Protein AF-A0A814GS40-F1 (afdb_monomer)

Organism: NCBI:txid392030

Structure (mmCIF, N/CA/C/O backbone):
data_AF-A0A814GS40-F1
#
_entry.id   AF-A0A814GS40-F1
#
loop_
_atom_site.group_PDB
_atom_site.id
_atom_site.type_symbol
_atom_site.label_atom_id
_atom_site.label_alt_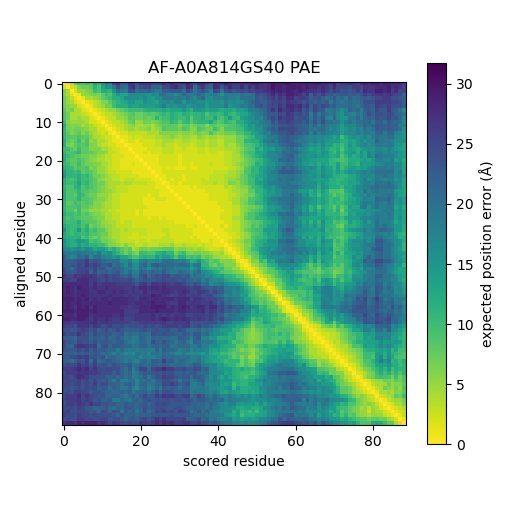id
_atom_site.label_comp_id
_atom_site.label_asym_id
_atom_site.label_entity_id
_atom_site.label_seq_id
_atom_site.pdbx_PDB_ins_code
_atom_site.Cartn_x
_atom_site.Cartn_y
_atom_site.Cartn_z
_atom_site.occupancy
_atom_site.B_iso_or_equiv
_atom_site.auth_seq_id
_atom_site.auth_comp_id
_atom_site.auth_asym_id
_atom_site.auth_atom_id
_atom_site.pdbx_PDB_model_num
ATOM 1 N N . MET A 1 1 ? -25.819 -0.940 -5.725 1.00 49.81 1 MET A N 1
ATOM 2 C CA . MET A 1 1 ? -26.098 -1.634 -7.000 1.00 49.81 1 MET A CA 1
ATOM 3 C C . MET A 1 1 ? -24.809 -1.602 -7.820 1.00 49.81 1 MET A C 1
ATOM 5 O O . MET A 1 1 ? -24.520 -0.580 -8.421 1.00 49.81 1 MET A O 1
ATOM 9 N N . CYS A 1 2 ? -23.966 -2.635 -7.754 1.00 71.31 2 CYS A N 1
ATOM 10 C CA . CYS A 1 2 ? -22.797 -2.749 -8.640 1.00 71.31 2 CYS A CA 1
ATOM 11 C C . CYS A 1 2 ? -22.889 -4.036 -9.448 1.00 71.31 2 CYS A C 1
ATOM 13 O O . CYS A 1 2 ? -23.603 -4.967 -9.072 1.00 71.31 2 CYS A O 1
ATOM 15 N N . CYS A 1 3 ? -22.109 -4.065 -10.528 1.00 68.81 3 CYS A N 1
ATOM 16 C CA . CYS A 1 3 ? -21.669 -5.284 -11.190 1.00 68.81 3 CYS A CA 1
ATOM 17 C C . CYS A 1 3 ? -22.783 -6.005 -11.982 1.00 68.81 3 CYS A C 1
ATOM 19 O O . CYS A 1 3 ? -23.173 -7.136 -11.693 1.00 68.81 3 CYS A O 1
ATOM 21 N N . SER A 1 4 ? -23.309 -5.309 -13.001 1.00 74.88 4 SER A N 1
ATOM 22 C CA . SER A 1 4 ? -24.301 -5.820 -13.968 1.00 74.88 4 SER A CA 1
ATOM 23 C C . SER A 1 4 ? -25.555 -6.434 -13.334 1.00 74.88 4 SER A C 1
ATOM 25 O O . SER A 1 4 ? -26.040 -7.473 -13.780 1.00 74.88 4 SER A O 1
ATOM 27 N N . GLY A 1 5 ? -26.072 -5.817 -12.268 1.00 81.75 5 GLY A N 1
ATOM 28 C CA . GLY A 1 5 ? -27.275 -6.298 -11.580 1.00 81.75 5 GLY A CA 1
ATOM 29 C C . GLY A 1 5 ? -27.084 -7.645 -10.874 1.00 81.75 5 GLY A C 1
ATOM 30 O O . GLY A 1 5 ? -28.014 -8.440 -10.837 1.00 81.75 5 GLY A O 1
ATOM 31 N N . GLY A 1 6 ? -25.878 -7.927 -10.364 1.00 76.94 6 GLY A N 1
ATOM 32 C CA . GLY A 1 6 ? -25.569 -9.169 -9.641 1.00 76.94 6 GLY A CA 1
ATOM 33 C C . GLY A 1 6 ? -25.177 -10.351 -10.533 1.00 76.94 6 GLY A C 1
ATOM 34 O O . GLY A 1 6 ? -24.946 -11.446 -10.031 1.00 76.94 6 GLY A O 1
ATOM 35 N N . LYS A 1 7 ? -25.061 -10.143 -11.851 1.00 82.56 7 LYS A N 1
ATOM 36 C CA . LYS A 1 7 ? -24.622 -11.174 -12.810 1.00 82.56 7 LYS A CA 1
ATOM 37 C C . LYS A 1 7 ? -23.125 -11.478 -12.736 1.00 82.56 7 LYS A C 1
ATOM 39 O O . LYS A 1 7 ? -22.671 -12.465 -13.304 1.00 82.56 7 LYS A O 1
ATOM 44 N N . VAL A 1 8 ? -22.356 -10.625 -12.066 1.00 83.56 8 VAL A N 1
ATOM 45 C CA . VAL A 1 8 ? -20.926 -10.832 -11.842 1.00 83.56 8 VAL A CA 1
ATOM 46 C C . VAL A 1 8 ? -20.736 -11.368 -10.431 1.00 83.56 8 VAL A C 1
ATOM 48 O O . VAL A 1 8 ? -21.010 -10.670 -9.455 1.00 83.56 8 VAL A O 1
ATOM 51 N N . LYS A 1 9 ? -20.242 -12.603 -10.330 1.00 79.81 9 LYS A N 1
ATOM 52 C CA . LYS A 1 9 ? -19.799 -13.185 -9.065 1.00 79.81 9 LYS A CA 1
ATOM 53 C C . LYS A 1 9 ? -18.319 -12.865 -8.890 1.00 79.81 9 LYS A C 1
ATOM 55 O O . LYS A 1 9 ? -17.478 -13.429 -9.586 1.00 79.81 9 LYS A O 1
ATOM 60 N N . LEU A 1 10 ? -18.016 -11.918 -8.008 1.00 81.88 10 LEU A N 1
ATOM 61 C CA . LEU A 1 10 ? -16.635 -11.593 -7.671 1.00 81.88 10 LEU A CA 1
ATOM 62 C C . LEU A 1 10 ? -16.029 -12.725 -6.826 1.00 81.88 10 LEU A C 1
ATOM 64 O O . LEU A 1 10 ? -16.751 -13.325 -6.022 1.00 81.88 10 LEU A O 1
ATOM 68 N N . PRO A 1 11 ? -14.735 -13.038 -7.009 1.00 83.75 11 PRO A N 1
ATOM 69 C CA . PRO A 1 11 ? -14.030 -13.929 -6.102 1.00 83.75 11 PRO A CA 1
ATOM 70 C C . PRO A 1 11 ? -14.042 -13.351 -4.685 1.00 83.75 11 PRO A C 1
ATOM 72 O O . PRO A 1 11 ? -14.114 -12.135 -4.488 1.00 83.75 11 PRO A O 1
ATOM 75 N N . GLU A 1 12 ? -13.982 -14.242 -3.703 1.00 85.19 12 GLU A N 1
ATOM 76 C CA . GLU A 1 12 ? -13.926 -13.853 -2.301 1.00 85.19 12 GLU A CA 1
ATOM 77 C C . GLU A 1 12 ? -12.633 -13.078 -2.026 1.00 85.19 12 GLU A C 1
ATOM 79 O O . GLU A 1 12 ? -11.554 -13.441 -2.507 1.00 85.19 12 GLU A O 1
ATOM 84 N N . LEU A 1 13 ? -12.751 -11.976 -1.285 1.00 84.62 13 LEU A N 1
ATOM 85 C CA . LEU A 1 13 ? -11.595 -11.171 -0.918 1.00 84.62 13 LEU A CA 1
ATOM 86 C C . LEU A 1 13 ? -10.725 -11.977 0.044 1.00 84.62 13 LEU A C 1
ATOM 88 O O . LEU A 1 13 ? -11.168 -12.360 1.125 1.00 84.62 13 LEU A O 1
ATOM 92 N N . GLN A 1 14 ? -9.478 -12.216 -0.350 1.00 88.00 14 GLN A N 1
ATOM 93 C CA . GLN A 1 14 ? -8.509 -12.831 0.543 1.00 88.00 14 GLN A CA 1
ATOM 94 C C . GLN A 1 14 ? -8.159 -11.861 1.671 1.00 88.00 14 GLN A C 1
ATOM 96 O O . GLN A 1 14 ? -8.037 -10.651 1.462 1.00 88.00 14 GLN A O 1
ATOM 101 N N . LEU A 1 15 ? -7.985 -12.408 2.873 1.00 87.94 15 LEU A N 1
ATOM 102 C CA . LEU A 1 15 ? -7.498 -11.637 4.007 1.00 87.94 15 LEU A CA 1
ATOM 103 C C . LEU A 1 15 ? -6.077 -11.135 3.713 1.00 87.94 15 LEU A C 1
ATOM 105 O O . LEU A 1 15 ? -5.256 -11.909 3.212 1.00 87.94 15 LEU A O 1
ATOM 109 N N . PRO A 1 16 ? -5.756 -9.876 4.052 1.00 88.88 16 PRO A N 1
ATOM 110 C CA . PRO A 1 16 ? -4.390 -9.395 3.942 1.00 88.88 16 PRO A CA 1
ATOM 111 C C . PRO A 1 16 ? -3.444 -10.218 4.828 1.00 88.88 16 PRO A C 1
ATOM 113 O O . PRO A 1 16 ? -3.865 -10.732 5.871 1.00 88.88 16 PRO A O 1
ATOM 116 N N . PRO A 1 17 ? -2.162 -10.330 4.455 1.00 91.62 17 PRO A N 1
ATOM 117 C CA . PRO A 1 17 ? -1.153 -10.907 5.331 1.00 91.62 17 PRO A CA 1
ATOM 118 C C . PRO A 1 17 ? -0.881 -9.997 6.541 1.00 91.62 17 PRO A C 1
ATOM 120 O O . PRO A 1 17 ? -1.146 -8.792 6.511 1.00 91.62 17 PRO A O 1
ATOM 123 N N . GLU A 1 18 ? -0.315 -10.556 7.610 1.00 89.88 18 GLU A N 1
ATOM 124 C CA . GLU A 1 18 ? 0.249 -9.744 8.696 1.00 89.88 18 GLU A CA 1
ATOM 125 C C . GLU A 1 18 ? 1.530 -9.028 8.226 1.00 89.88 18 GLU A C 1
ATOM 127 O O . GLU A 1 18 ? 2.287 -9.601 7.437 1.00 89.88 18 GLU A O 1
ATOM 132 N N . PRO A 1 19 ? 1.791 -7.783 8.677 1.00 90.69 19 PRO A N 1
ATOM 133 C CA . PRO A 1 19 ? 1.059 -7.038 9.711 1.00 90.69 19 PRO A CA 1
ATOM 134 C C . PRO A 1 19 ? -0.146 -6.225 9.198 1.00 90.69 19 PRO A C 1
ATOM 136 O O . PRO A 1 19 ? -0.844 -5.599 9.991 1.00 90.69 19 PRO A O 1
ATOM 139 N N . LEU A 1 20 ? -0.408 -6.196 7.883 1.00 92.00 20 LEU A N 1
ATOM 140 C CA . LEU A 1 20 ? -1.466 -5.354 7.303 1.00 92.00 20 LEU A CA 1
ATOM 141 C C . LEU A 1 20 ? -2.842 -5.682 7.882 1.00 92.00 20 LEU A C 1
ATOM 143 O O . LEU A 1 20 ? -3.597 -4.770 8.203 1.00 92.00 20 LEU A O 1
ATOM 147 N N . LYS A 1 21 ? -3.156 -6.967 8.067 1.00 92.88 21 LYS A N 1
ATOM 148 C CA . LYS A 1 21 ? -4.440 -7.392 8.633 1.00 92.88 21 LYS A CA 1
ATOM 149 C C . LYS A 1 21 ? -4.690 -6.832 10.036 1.00 92.88 21 LYS A C 1
ATOM 151 O O . LYS A 1 21 ? -5.808 -6.384 10.280 1.00 92.88 21 LYS A O 1
ATOM 156 N N . SER A 1 22 ? -3.687 -6.783 10.913 1.00 94.81 22 SER A N 1
ATOM 157 C CA . SER A 1 22 ? -3.818 -6.157 12.239 1.00 94.81 22 SER A CA 1
ATOM 158 C C . SER A 1 22 ? -3.910 -4.627 12.194 1.00 94.81 22 SER A C 1
ATOM 160 O O . SER A 1 22 ? -4.421 -4.017 13.129 1.00 94.81 22 SER A O 1
ATOM 162 N N . LEU A 1 23 ? -3.439 -3.996 11.115 1.00 95.12 23 LEU A N 1
ATOM 163 C CA . LEU A 1 23 ? -3.402 -2.538 10.964 1.00 95.12 23 LEU A CA 1
ATOM 164 C C . LEU A 1 23 ? -4.625 -1.945 10.249 1.00 95.12 23 LEU A C 1
ATOM 166 O O . LEU A 1 23 ? -4.825 -0.734 10.307 1.00 95.12 23 LEU A O 1
ATOM 170 N N . MET A 1 24 ? -5.457 -2.760 9.599 1.00 92.75 24 MET A N 1
ATOM 171 C CA . MET A 1 24 ? -6.693 -2.302 8.947 1.00 92.75 24 MET A CA 1
ATOM 172 C C . MET A 1 24 ? -7.882 -1.948 9.867 1.00 92.75 24 MET A C 1
ATOM 174 O O . MET A 1 24 ? -8.671 -1.101 9.453 1.00 92.75 24 MET A O 1
ATOM 178 N N . PRO A 1 25 ? -8.098 -2.571 11.047 1.00 94.62 25 PRO A N 1
ATOM 179 C CA . PRO A 1 25 ? -9.345 -2.390 11.801 1.00 94.62 25 PRO A CA 1
ATOM 180 C C . PRO A 1 25 ? -9.570 -0.998 12.410 1.00 94.62 25 PRO A C 1
ATOM 182 O O . PRO A 1 25 ? -10.698 -0.672 12.761 1.00 94.62 25 PRO A O 1
ATOM 185 N N . GLY A 1 26 ? -8.521 -0.196 12.590 1.00 94.25 26 GLY A N 1
ATOM 186 C CA . GLY A 1 26 ? -8.566 1.106 13.266 1.00 94.25 26 GLY A CA 1
ATOM 187 C C . GLY A 1 26 ? -8.793 1.021 14.779 1.00 94.25 26 GLY A C 1
ATOM 188 O O . GLY A 1 26 ? -9.106 2.019 15.414 1.00 94.25 26 GLY A O 1
ATOM 189 N N . THR A 1 27 ? -8.682 -0.166 15.379 1.00 96.25 27 THR A N 1
ATOM 190 C CA . THR A 1 27 ? -9.089 -0.399 16.778 1.00 96.25 27 THR A CA 1
ATOM 191 C C . THR A 1 27 ? -7.971 -0.199 17.796 1.00 96.25 27 THR A C 1
ATOM 193 O O . THR A 1 27 ? -8.247 -0.137 18.991 1.00 96.25 27 THR A O 1
ATOM 196 N N . THR A 1 28 ? -6.715 -0.138 17.353 1.00 97.25 28 THR A N 1
ATOM 197 C CA . THR A 1 28 ? -5.552 0.102 18.219 1.00 97.25 28 THR A CA 1
ATOM 198 C C . THR A 1 28 ? -4.881 1.425 17.849 1.00 97.25 28 THR A C 1
ATOM 200 O O . THR A 1 28 ? -5.031 1.873 16.707 1.00 97.25 28 THR A O 1
ATOM 203 N N . PRO A 1 29 ? -4.118 2.051 18.764 1.00 97.88 29 PRO A N 1
ATOM 204 C CA . PRO A 1 29 ? -3.355 3.260 18.453 1.00 97.88 29 PRO A CA 1
ATOM 205 C C . PRO A 1 29 ? -2.450 3.100 17.223 1.00 97.88 29 PRO A C 1
ATOM 207 O O . PRO A 1 29 ? -2.342 4.009 16.402 1.00 97.88 29 PRO A O 1
ATOM 210 N N . GLU A 1 30 ? -1.844 1.925 17.054 1.00 96.31 30 GLU A N 1
ATOM 211 C CA . GLU A 1 30 ? -0.968 1.596 15.927 1.00 96.31 30 GLU A CA 1
ATOM 212 C C . GLU A 1 30 ? -1.750 1.505 14.617 1.00 96.31 30 GLU A C 1
ATOM 214 O O . GLU A 1 30 ? -1.320 2.038 13.595 1.00 96.31 30 GLU A O 1
ATOM 219 N N . SER A 1 31 ? -2.916 0.856 14.646 1.00 96.88 31 SER A N 1
ATOM 220 C CA . SER A 1 31 ? -3.794 0.745 13.485 1.00 96.88 31 SER A CA 1
ATOM 221 C C . SER A 1 31 ? -4.357 2.110 13.076 1.00 96.88 31 SER A C 1
ATOM 223 O O . SER A 1 31 ? -4.371 2.430 11.890 1.00 96.88 31 SER A O 1
ATOM 225 N N . GL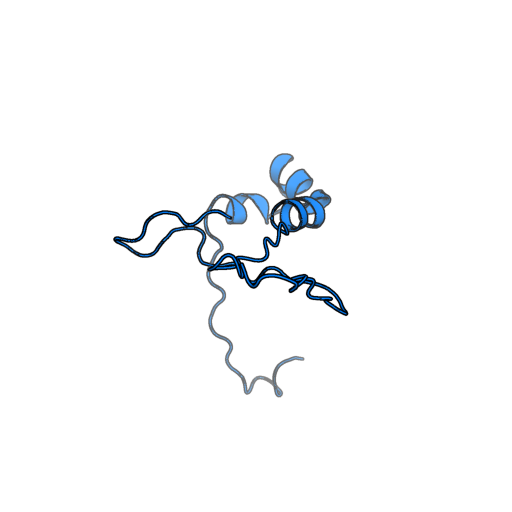N A 1 32 ? -4.729 2.959 14.039 1.00 97.75 32 GLN A N 1
ATOM 226 C CA . GLN A 1 32 ? -5.173 4.325 13.759 1.00 97.75 32 GLN A CA 1
ATOM 227 C C . GLN A 1 32 ? -4.047 5.159 13.138 1.00 97.75 32 GLN A C 1
ATOM 2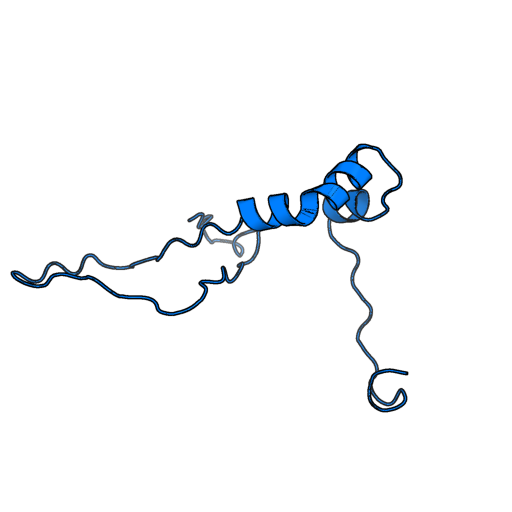29 O O . GLN A 1 32 ? -4.227 5.746 12.074 1.00 97.75 32 GLN A O 1
ATOM 234 N N . HIS A 1 33 ? -2.853 5.135 13.739 1.00 97.38 33 HIS A N 1
ATOM 235 C CA . HIS A 1 33 ? -1.683 5.821 13.193 1.00 97.38 33 HIS A CA 1
ATOM 236 C C . HIS A 1 33 ? 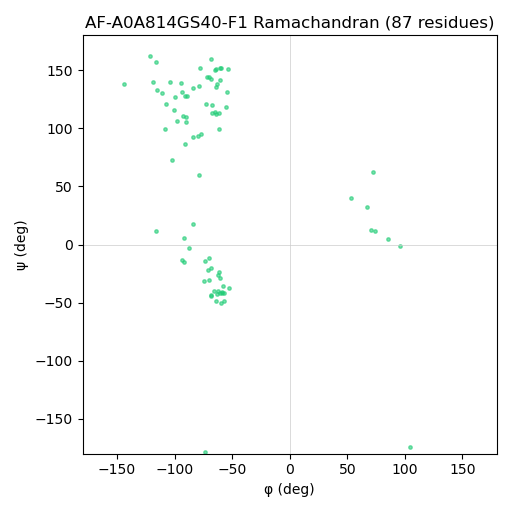-1.353 5.348 11.770 1.00 97.38 33 HIS A C 1
ATOM 238 O O . HIS A 1 33 ? -1.011 6.162 10.906 1.00 97.38 33 HIS A O 1
ATOM 244 N N . PHE A 1 34 ? -1.444 4.037 11.518 1.00 95.25 34 PHE A N 1
ATOM 245 C CA . PHE A 1 34 ? -1.237 3.466 10.193 1.00 95.25 34 PHE A CA 1
ATOM 246 C C . PHE A 1 34 ? -2.229 4.027 9.175 1.00 95.25 34 PHE A C 1
ATOM 248 O O . PHE A 1 34 ? -1.800 4.510 8.130 1.00 95.25 34 PHE A O 1
ATOM 255 N N . LEU A 1 35 ? -3.528 4.011 9.483 1.00 95.44 35 LEU A N 1
ATOM 256 C CA . LEU A 1 35 ? -4.570 4.514 8.588 1.00 95.44 35 LEU A CA 1
ATOM 257 C C . LEU A 1 35 ? -4.426 6.020 8.329 1.00 95.44 35 LEU A C 1
ATOM 259 O O . LEU A 1 35 ? -4.479 6.443 7.174 1.00 95.44 35 LEU A O 1
ATOM 263 N N . ASP A 1 36 ? -4.134 6.809 9.366 1.00 97.44 36 ASP A N 1
ATOM 264 C CA . ASP A 1 36 ? -3.925 8.260 9.262 1.00 97.44 36 ASP A CA 1
ATOM 265 C C . ASP A 1 36 ? -2.721 8.619 8.372 1.00 97.44 36 ASP A C 1
ATOM 267 O O . ASP A 1 36 ? -2.663 9.693 7.768 1.00 97.44 36 ASP A O 1
ATOM 271 N N . ASN A 1 37 ? -1.745 7.713 8.267 1.00 94.69 37 ASN A N 1
ATOM 272 C CA . ASN A 1 37 ? -0.512 7.922 7.512 1.00 94.69 37 ASN A CA 1
ATOM 273 C C . ASN A 1 37 ? -0.353 6.966 6.320 1.00 94.69 37 ASN A C 1
ATOM 275 O O . ASN A 1 37 ? 0.720 6.945 5.715 1.00 94.69 37 ASN A O 1
ATOM 279 N N . ILE A 1 38 ? -1.387 6.212 5.925 1.00 92.69 38 ILE A N 1
ATOM 280 C CA . ILE A 1 38 ? -1.277 5.153 4.903 1.00 92.69 38 ILE A CA 1
ATOM 281 C C . ILE A 1 38 ? -0.750 5.681 3.565 1.00 92.69 38 ILE A C 1
ATOM 283 O O . ILE A 1 38 ? 0.060 5.032 2.907 1.00 92.69 38 ILE A O 1
ATOM 287 N N . GLY A 1 39 ? -1.132 6.908 3.197 1.00 88.50 39 GLY A N 1
ATOM 288 C CA . GLY A 1 39 ? -0.602 7.588 2.018 1.00 88.50 39 GLY A CA 1
ATOM 289 C C . GLY A 1 39 ? 0.911 7.805 2.098 1.00 88.50 39 GLY A C 1
ATOM 290 O O . G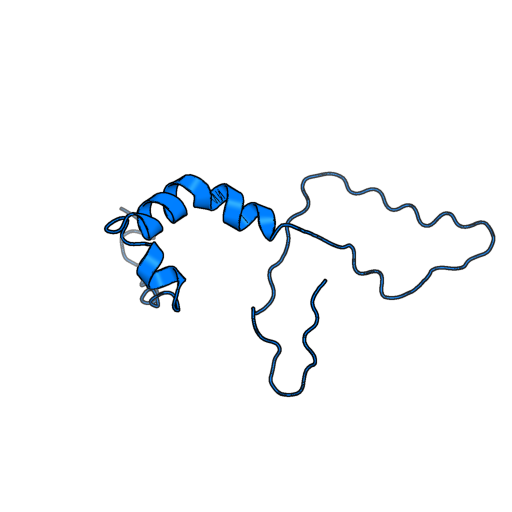LY A 1 39 ? 1.610 7.550 1.126 1.00 88.50 39 GLY A O 1
ATOM 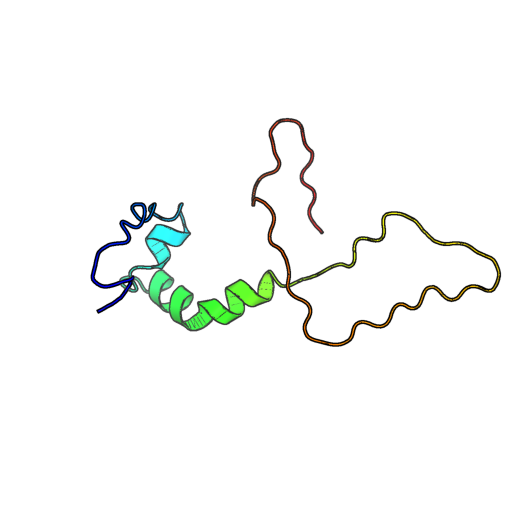291 N N . LYS A 1 40 ? 1.435 8.200 3.266 1.00 87.69 40 LYS A N 1
ATOM 292 C CA . LYS A 1 40 ? 2.880 8.380 3.482 1.00 87.69 40 LYS A CA 1
ATOM 293 C C . LYS A 1 40 ? 3.613 7.044 3.446 1.00 87.69 40 LYS A C 1
ATOM 295 O O . LYS A 1 40 ? 4.632 6.958 2.774 1.00 87.69 40 LYS A O 1
ATOM 300 N N . TYR A 1 41 ? 3.077 6.009 4.100 1.00 87.56 41 TYR A N 1
ATOM 301 C CA . TYR A 1 41 ? 3.648 4.660 4.042 1.00 87.56 41 TYR A CA 1
ATOM 302 C C . TYR A 1 41 ? 3.739 4.161 2.598 1.00 87.56 41 TYR A C 1
ATOM 304 O O . TYR A 1 41 ? 4.810 3.750 2.164 1.00 87.56 41 TYR A O 1
ATOM 312 N N . ASN A 1 42 ? 2.658 4.289 1.825 1.00 81.81 42 ASN A N 1
ATOM 313 C CA . ASN A 1 42 ? 2.647 3.912 0.413 1.00 81.81 42 ASN A CA 1
ATOM 314 C C . ASN A 1 42 ? 3.645 4.738 -0.410 1.00 81.81 42 ASN A C 1
ATOM 316 O O . ASN A 1 42 ? 4.331 4.179 -1.260 1.00 81.81 42 ASN A O 1
ATOM 320 N N . SER A 1 43 ? 3.768 6.042 -0.142 1.00 78.88 43 SER A N 1
ATOM 321 C CA . SER A 1 43 ? 4.719 6.921 -0.832 1.00 78.88 43 SER A CA 1
ATOM 322 C C . SER A 1 43 ? 6.181 6.658 -0.476 1.00 78.88 43 SER A C 1
ATOM 324 O O . SER A 1 43 ? 7.042 6.813 -1.336 1.00 78.88 43 SER A O 1
ATOM 326 N N . CYS A 1 44 ? 6.492 6.207 0.742 1.00 73.94 44 CYS A N 1
ATOM 327 C CA . CYS A 1 44 ? 7.857 5.812 1.103 1.00 73.94 44 CYS A CA 1
ATOM 328 C C . CYS A 1 44 ? 8.379 4.657 0.232 1.00 73.94 44 CYS A C 1
ATOM 330 O O . CYS A 1 44 ? 9.573 4.597 -0.044 1.00 73.94 44 CYS A O 1
ATOM 332 N N . PHE A 1 45 ? 7.491 3.788 -0.260 1.00 62.59 45 PHE A N 1
ATOM 333 C CA . PHE A 1 45 ? 7.831 2.703 -1.187 1.00 62.59 45 PHE A CA 1
ATOM 334 C C . PHE A 1 45 ? 7.686 3.087 -2.671 1.00 62.59 45 PHE A C 1
ATOM 336 O O . PHE A 1 45 ? 7.872 2.240 -3.540 1.00 62.59 45 PHE A O 1
ATOM 343 N N . GLN A 1 46 ? 7.385 4.351 -2.996 1.00 61.75 46 GLN A N 1
ATOM 344 C CA . GLN A 1 46 ? 7.304 4.845 -4.381 1.00 61.75 46 GLN A CA 1
ATOM 345 C C . GLN A 1 46 ? 8.667 5.242 -4.967 1.00 61.75 46 GLN A C 1
ATOM 347 O O . GLN A 1 46 ? 8.719 5.947 -5.979 1.00 61.75 46 GLN A O 1
ATOM 352 N N . MET A 1 47 ? 9.785 4.800 -4.383 1.00 59.84 47 MET A N 1
ATOM 353 C CA . MET A 1 47 ? 11.072 4.945 -5.059 1.00 59.84 47 MET A CA 1
ATOM 354 C C . MET A 1 47 ? 11.004 4.160 -6.369 1.00 59.84 47 MET A C 1
ATOM 356 O O . MET A 1 47 ? 10.866 2.946 -6.379 1.00 59.84 47 MET A O 1
ATOM 360 N N . THR A 1 48 ? 11.042 4.872 -7.491 1.00 56.41 48 THR A N 1
ATOM 361 C CA . THR A 1 48 ? 11.123 4.255 -8.812 1.00 56.41 48 THR A CA 1
ATOM 362 C C . THR A 1 48 ? 12.524 4.523 -9.328 1.00 56.41 48 THR A C 1
ATOM 364 O O . THR A 1 48 ? 12.815 5.635 -9.769 1.00 56.41 48 THR A O 1
ATOM 367 N N . SER A 1 49 ? 13.417 3.537 -9.219 1.00 61.06 49 SER A N 1
ATOM 368 C CA . SER A 1 49 ? 14.689 3.602 -9.934 1.00 61.06 49 SER A CA 1
ATOM 369 C C . SER A 1 49 ? 14.442 3.204 -11.389 1.00 61.06 49 SER A C 1
ATOM 371 O O . SER A 1 49 ? 13.695 2.270 -11.692 1.00 61.06 49 SER A O 1
ATOM 373 N N . PHE A 1 50 ? 15.037 3.943 -12.321 1.00 64.06 50 PHE A N 1
ATOM 374 C CA . PHE A 1 50 ? 15.095 3.506 -13.709 1.00 64.06 50 PHE A CA 1
ATOM 375 C C . PHE A 1 50 ? 16.223 2.486 -13.809 1.00 64.06 50 PHE A C 1
ATOM 377 O O . PHE A 1 50 ? 17.388 2.853 -13.956 1.00 64.06 50 PHE A O 1
ATOM 384 N N . GLY A 1 51 ? 15.879 1.205 -13.675 1.00 56.84 51 GLY A N 1
ATOM 385 C CA . GLY A 1 51 ? 16.817 0.115 -13.907 1.00 56.84 51 GLY A CA 1
ATOM 386 C C . GLY A 1 51 ? 17.291 0.150 -15.357 1.00 56.84 51 GLY A C 1
ATOM 387 O O . GLY A 1 51 ? 16.583 -0.307 -16.250 1.00 56.84 51 GLY A O 1
ATOM 388 N N . MET A 1 52 ? 18.474 0.713 -15.601 1.00 59.16 52 MET A N 1
ATOM 389 C CA . MET A 1 52 ? 19.144 0.621 -16.894 1.00 59.16 52 MET A CA 1
ATOM 390 C C . MET A 1 52 ? 20.089 -0.583 -16.862 1.00 59.16 52 MET A C 1
ATOM 392 O O . MET A 1 52 ? 21.098 -0.534 -16.159 1.00 59.16 52 MET A O 1
ATOM 396 N N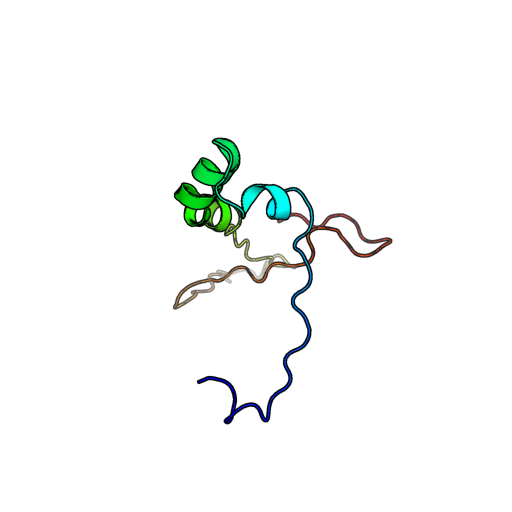 . PRO A 1 53 ? 19.801 -1.662 -17.610 1.00 56.88 53 PRO A N 1
ATOM 397 C CA . PRO A 1 53 ? 20.608 -2.882 -17.570 1.00 56.88 53 PRO A CA 1
ATOM 398 C C . PRO A 1 53 ? 21.998 -2.718 -18.204 1.00 56.88 53 PRO A C 1
ATOM 400 O O . PRO A 1 53 ? 22.847 -3.588 -18.039 1.00 56.88 53 PRO A O 1
ATOM 403 N N . A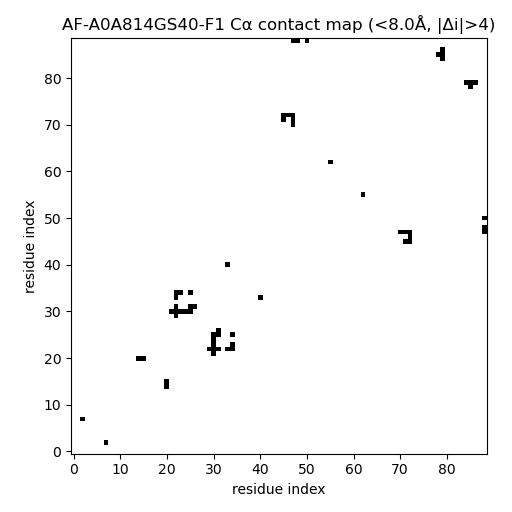LA A 1 54 ? 22.256 -1.621 -18.924 1.00 57.47 54 ALA A N 1
ATOM 404 C CA . ALA A 1 54 ? 23.528 -1.379 -19.590 1.00 57.47 54 ALA A CA 1
ATOM 405 C C . ALA A 1 54 ? 23.921 0.104 -19.554 1.00 57.47 54 ALA A C 1
ATOM 407 O O . ALA A 1 54 ? 23.100 0.989 -19.811 1.00 57.47 54 ALA A O 1
ATOM 408 N N . LYS A 1 55 ? 25.208 0.373 -19.296 1.00 60.25 55 LYS A N 1
ATOM 409 C CA . LYS A 1 55 ? 25.829 1.661 -19.623 1.00 60.25 55 LYS A CA 1
ATOM 410 C C . LYS A 1 55 ? 25.876 1.780 -21.144 1.00 60.25 55 LYS A C 1
ATOM 412 O O . LYS A 1 55 ? 26.615 1.046 -21.791 1.00 60.25 55 LYS A O 1
ATOM 417 N N . VAL A 1 56 ? 25.117 2.713 -21.708 1.00 60.06 56 VAL A N 1
ATOM 418 C CA . VAL A 1 56 ? 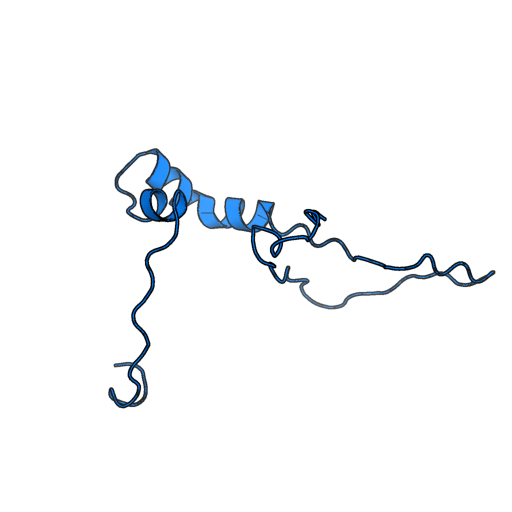25.315 3.140 -23.097 1.00 60.06 56 VAL A CA 1
ATOM 419 C C . VAL A 1 56 ? 26.534 4.058 -23.106 1.00 60.06 56 VAL A C 1
ATOM 421 O O . VAL A 1 56 ? 26.433 5.232 -22.761 1.00 60.06 56 VAL A O 1
ATOM 424 N N . SER A 1 57 ? 27.706 3.502 -23.407 1.00 62.81 57 SER A N 1
ATOM 425 C CA . SER A 1 57 ? 28.946 4.259 -23.593 1.00 62.81 57 SER A CA 1
ATOM 426 C C . SER A 1 57 ? 29.235 4.391 -25.084 1.00 62.81 57 SER A C 1
ATOM 428 O O . SER A 1 57 ? 30.120 3.717 -25.604 1.00 62.81 57 SER A O 1
ATOM 430 N N . ASP A 1 58 ? 28.458 5.225 -25.769 1.00 63.41 58 ASP A N 1
ATOM 431 C CA . ASP A 1 58 ? 28.764 5.617 -27.145 1.00 63.41 58 ASP A CA 1
ATOM 432 C C . ASP A 1 58 ? 29.428 6.998 -27.119 1.00 63.41 58 ASP A C 1
ATOM 434 O O . ASP A 1 58 ? 28.932 7.927 -26.471 1.00 63.41 58 ASP A O 1
ATOM 438 N N . SER A 1 59 ? 30.595 7.139 -27.749 1.00 61.81 59 SER A N 1
ATOM 439 C CA . SER A 1 59 ? 31.365 8.386 -27.697 1.00 61.81 59 SER A CA 1
ATOM 440 C C . SER A 1 59 ? 30.590 9.510 -28.389 1.00 61.81 59 SER A C 1
ATOM 442 O O . SER A 1 59 ? 30.378 9.461 -29.597 1.00 61.81 59 SER A O 1
ATOM 444 N N . GLY A 1 60 ? 30.173 10.523 -27.626 1.00 62.22 60 GLY A N 1
ATOM 445 C CA . GLY A 1 60 ? 29.366 11.644 -28.125 1.00 62.22 60 GLY A CA 1
ATOM 446 C C . GLY A 1 60 ? 27.853 11.489 -27.927 1.00 62.22 60 GLY A C 1
ATOM 447 O O . GLY A 1 60 ? 27.110 12.410 -28.262 1.00 62.22 60 GLY A O 1
ATOM 448 N N . PHE A 1 61 ? 27.384 10.376 -27.351 1.00 66.12 61 PHE A N 1
ATOM 449 C CA . PHE A 1 61 ? 25.978 10.188 -27.001 1.00 66.12 61 PHE A CA 1
ATOM 450 C C . PHE A 1 61 ? 25.703 10.651 -25.568 1.00 66.12 61 PHE A C 1
ATOM 452 O O . PHE A 1 61 ? 26.361 10.219 -24.622 1.00 66.12 61 PHE A O 1
ATOM 459 N N . MET A 1 62 ? 24.705 11.517 -25.395 1.00 62.97 62 MET A N 1
ATOM 460 C CA . MET A 1 62 ? 24.180 11.871 -24.079 1.00 62.97 62 MET A CA 1
ATOM 461 C C . MET A 1 62 ? 22.926 11.024 -23.833 1.00 62.97 62 MET A C 1
ATOM 463 O O . MET A 1 62 ? 21.901 11.288 -24.463 1.00 62.97 62 MET A O 1
ATOM 467 N N . PRO A 1 63 ? 22.969 9.998 -22.959 1.00 62.94 63 PRO A N 1
ATOM 468 C CA . PRO A 1 63 ? 21.827 9.127 -22.706 1.00 62.94 63 PRO A CA 1
ATOM 469 C C . PRO A 1 63 ? 20.828 9.817 -21.764 1.00 62.94 63 PRO A C 1
ATOM 471 O O . PRO A 1 63 ? 20.550 9.347 -20.665 1.00 62.94 63 PRO A O 1
ATOM 474 N N . THR A 1 64 ? 20.300 10.970 -22.165 1.00 68.19 64 THR A N 1
ATOM 475 C CA . THR A 1 64 ? 19.190 11.629 -21.479 1.00 68.19 64 THR A CA 1
ATOM 476 C C . THR A 1 64 ? 17.881 11.132 -22.070 1.00 68.19 64 THR A C 1
ATOM 478 O O . THR A 1 64 ? 17.519 11.470 -23.194 1.00 68.19 64 THR A O 1
ATOM 481 N N . PHE A 1 65 ? 17.132 10.348 -21.299 1.00 66.06 65 PHE A N 1
ATOM 482 C CA . PHE A 1 65 ? 15.729 10.083 -21.598 1.00 66.06 65 PHE A CA 1
ATOM 483 C C . PHE A 1 65 ? 14.854 11.066 -20.815 1.00 66.06 65 PHE A C 1
ATOM 485 O O . PHE A 1 65 ? 15.118 11.381 -19.655 1.00 66.06 65 PHE A O 1
ATOM 492 N N . ARG A 1 66 ? 13.810 11.584 -21.465 1.00 70.56 66 ARG A N 1
ATOM 493 C CA . ARG A 1 66 ? 12.836 12.487 -20.849 1.00 70.56 66 ARG A CA 1
ATOM 494 C C . ARG A 1 66 ? 11.536 11.730 -20.643 1.00 70.56 66 ARG A C 1
ATOM 496 O O . ARG A 1 66 ? 10.936 11.270 -21.608 1.00 70.56 66 ARG A O 1
ATOM 503 N N . VAL A 1 67 ? 11.085 11.644 -19.398 1.00 70.44 67 VAL A N 1
ATOM 504 C CA . VAL A 1 67 ? 9.770 11.088 -19.067 1.00 70.44 67 VAL A CA 1
ATOM 505 C C . VAL A 1 67 ? 8.759 12.229 -18.999 1.00 70.44 67 VAL A C 1
ATOM 507 O O . VAL A 1 67 ? 9.022 13.260 -18.380 1.00 70.44 67 VAL A O 1
ATOM 510 N N . GLN A 1 68 ? 7.617 12.070 -19.668 1.00 69.19 68 GLN A N 1
ATOM 511 C CA . GLN A 1 68 ? 6.469 12.969 -19.546 1.00 69.19 68 GLN A CA 1
ATOM 512 C C . GLN A 1 68 ? 5.328 12.229 -18.845 1.00 69.19 68 GLN A C 1
ATOM 514 O O . GLN A 1 68 ? 4.974 11.123 -19.246 1.00 69.19 68 GLN A O 1
ATOM 519 N N . GLY A 1 69 ? 4.753 12.850 -17.815 1.00 73.75 69 GLY A N 1
ATOM 520 C CA . GLY A 1 69 ? 3.685 12.268 -17.000 1.00 73.75 69 GLY A CA 1
ATOM 521 C C . GLY A 1 69 ? 4.161 11.783 -15.630 1.00 73.75 69 GLY A C 1
ATOM 522 O O . GLY A 1 69 ? 5.297 12.023 -15.222 1.00 73.75 69 GLY A O 1
ATOM 523 N N . GLN A 1 70 ? 3.255 11.137 -14.896 1.00 70.06 70 GLN A N 1
ATOM 524 C CA . GLN A 1 70 ? 3.545 10.569 -13.581 1.00 70.06 70 GLN A CA 1
ATOM 525 C C . GLN A 1 70 ? 4.169 9.180 -13.721 1.00 70.06 70 GLN A C 1
ATOM 527 O O . GLN A 1 70 ? 3.694 8.344 -14.489 1.00 70.06 70 GLN A O 1
ATOM 532 N N . ILE A 1 71 ? 5.232 8.947 -12.956 1.00 68.75 71 ILE A N 1
ATOM 533 C CA . ILE A 1 71 ? 5.891 7.648 -12.850 1.00 68.75 71 ILE A CA 1
ATOM 534 C C . ILE A 1 71 ? 5.211 6.879 -11.721 1.00 68.75 71 ILE A C 1
ATOM 536 O O . ILE A 1 71 ? 5.086 7.388 -10.609 1.00 68.75 71 ILE A O 1
ATOM 540 N N . TYR A 1 72 ? 4.788 5.654 -12.012 1.00 65.38 72 TYR A N 1
ATOM 541 C CA . TYR A 1 72 ? 4.197 4.751 -11.033 1.00 65.38 72 TYR A CA 1
ATOM 542 C C . TYR A 1 72 ? 5.109 3.542 -10.850 1.00 65.38 72 TYR A C 1
ATOM 544 O O . TYR A 1 72 ? 5.536 2.927 -11.829 1.00 65.38 72 TYR A O 1
ATOM 552 N N . HIS A 1 73 ? 5.379 3.179 -9.599 1.00 62.62 73 HIS A N 1
ATOM 553 C CA . HIS A 1 73 ? 6.092 1.949 -9.286 1.00 62.62 73 HIS A CA 1
ATOM 554 C C . HIS A 1 73 ? 5.170 0.749 -9.537 1.00 62.62 73 HIS A C 1
ATOM 556 O O . HIS A 1 73 ? 4.109 0.626 -8.918 1.00 62.62 73 HIS A O 1
ATOM 562 N N . ARG A 1 74 ? 5.567 -0.163 -10.430 1.00 61.31 74 ARG A N 1
ATOM 563 C CA . ARG A 1 74 ? 4.911 -1.469 -10.545 1.00 61.31 74 ARG A CA 1
ATOM 564 C C . ARG A 1 74 ? 5.536 -2.395 -9.507 1.00 61.31 74 ARG A C 1
ATOM 566 O O . ARG A 1 74 ? 6.554 -3.021 -9.778 1.00 61.31 74 ARG A O 1
ATOM 573 N N . GLY A 1 75 ? 4.928 -2.454 -8.324 1.00 57.91 75 GLY A N 1
ATOM 574 C CA . GLY A 1 75 ? 5.365 -3.340 -7.246 1.00 57.91 75 GLY A CA 1
ATOM 575 C C . GLY A 1 75 ? 5.430 -4.795 -7.703 1.00 57.91 75 GLY A C 1
ATOM 576 O O . GLY A 1 75 ? 4.416 -5.361 -8.114 1.00 57.91 75 GLY A O 1
ATOM 577 N N . GLY A 1 76 ? 6.629 -5.378 -7.655 1.00 60.16 76 GLY A N 1
ATOM 578 C CA . GLY A 1 76 ? 6.816 -6.825 -7.714 1.00 60.16 76 GLY A CA 1
ATOM 579 C C . GLY A 1 76 ? 6.408 -7.492 -6.398 1.00 60.16 76 GLY A C 1
ATOM 580 O O . GLY A 1 76 ? 5.963 -6.833 -5.456 1.00 60.16 76 GLY A O 1
ATOM 581 N N . PHE A 1 77 ? 6.557 -8.812 -6.325 1.00 56.38 77 PHE A N 1
ATOM 582 C CA . PHE A 1 77 ? 6.359 -9.552 -5.080 1.00 56.38 77 PHE A CA 1
ATOM 583 C C . PHE A 1 77 ? 7.340 -9.064 -4.002 1.00 56.38 77 PHE A C 1
ATOM 585 O O . PHE A 1 77 ? 8.501 -8.793 -4.298 1.00 56.38 77 PHE A O 1
ATOM 592 N N . LEU A 1 78 ? 6.876 -8.974 -2.749 1.00 60.97 78 LEU A N 1
ATOM 593 C CA . LEU A 1 78 ? 7.718 -8.596 -1.600 1.00 60.97 78 LEU A CA 1
ATOM 594 C C . LEU A 1 78 ? 8.866 -9.585 -1.354 1.00 60.97 78 LEU A C 1
ATOM 596 O O . LEU A 1 78 ? 9.866 -9.230 -0.738 1.00 60.97 78 LEU A O 1
ATOM 600 N N . LEU A 1 79 ? 8.699 -10.822 -1.816 1.00 62.44 79 LEU A N 1
ATOM 601 C CA . LEU A 1 79 ? 9.681 -11.888 -1.719 1.00 62.44 79 LEU A CA 1
ATOM 602 C C . LEU A 1 79 ? 10.075 -12.327 -3.131 1.00 62.44 79 LEU A C 1
ATOM 604 O O . LEU A 1 79 ? 9.192 -12.431 -3.993 1.00 62.44 79 LEU A O 1
ATOM 608 N N . PRO A 1 80 ? 11.364 -12.603 -3.382 1.00 63.44 80 PRO A N 1
ATOM 609 C CA . PRO A 1 80 ? 11.779 -13.183 -4.644 1.00 63.44 80 PRO A CA 1
ATOM 610 C C . PRO A 1 80 ? 11.168 -14.588 -4.811 1.00 63.44 80 PRO A C 1
ATOM 612 O O . PRO A 1 80 ? 10.925 -15.289 -3.821 1.00 63.44 80 PRO A O 1
ATOM 615 N N . PRO A 1 81 ? 10.922 -15.027 -6.056 1.00 73.44 81 PRO A N 1
ATOM 616 C CA . PRO A 1 81 ? 10.651 -16.428 -6.352 1.00 73.44 81 PRO A CA 1
ATOM 617 C C . PRO A 1 81 ? 11.758 -17.335 -5.791 1.00 73.44 81 PRO A C 1
ATOM 619 O O . PRO A 1 81 ? 12.914 -16.925 -5.676 1.00 73.44 81 PRO A O 1
ATOM 622 N N . SER A 1 82 ? 11.419 -18.582 -5.451 1.00 72.19 82 SER A N 1
ATOM 623 C CA . SER A 1 82 ? 12.399 -19.549 -4.934 1.00 72.19 82 SER A CA 1
ATOM 624 C C . SER A 1 82 ? 13.583 -19.682 -5.904 1.00 72.19 82 SER A C 1
ATOM 626 O O . SER A 1 82 ? 13.365 -19.888 -7.095 1.00 72.19 82 SER A O 1
ATOM 628 N N . ASN A 1 83 ? 14.813 -19.601 -5.382 1.00 73.94 83 ASN A N 1
ATOM 629 C CA . ASN A 1 83 ? 16.094 -19.546 -6.114 1.00 73.94 83 ASN A CA 1
ATOM 630 C C . ASN A 1 83 ? 16.446 -18.227 -6.829 1.00 73.94 83 ASN A C 1
ATOM 632 O O . ASN A 1 83 ? 17.432 -18.200 -7.565 1.00 73.94 83 ASN A O 1
ATOM 636 N N . GLU A 1 84 ? 15.731 -17.128 -6.593 1.00 73.06 84 GLU A N 1
ATOM 637 C CA . GLU A 1 84 ? 16.181 -15.804 -7.034 1.00 73.06 84 GLU A CA 1
ATOM 638 C C . GLU A 1 84 ? 16.736 -14.980 -5.867 1.00 73.06 84 GLU A C 1
ATOM 640 O O . GLU A 1 84 ? 16.204 -14.989 -4.756 1.00 73.06 84 GLU A O 1
ATOM 645 N N . GLU A 1 85 ? 17.826 -14.251 -6.118 1.00 67.12 85 GLU A N 1
ATOM 646 C CA . GLU A 1 85 ? 18.310 -13.250 -5.170 1.00 67.12 85 GLU A CA 1
ATOM 647 C C . GLU A 1 85 ? 17.297 -12.115 -5.026 1.00 67.12 85 GLU A C 1
ATOM 649 O O . GLU A 1 85 ? 16.573 -11.760 -5.962 1.00 67.12 85 GLU A O 1
ATOM 654 N N . HIS A 1 86 ? 17.271 -11.516 -3.837 1.00 56.66 86 HIS A N 1
ATOM 655 C CA . HIS A 1 86 ? 16.450 -10.345 -3.597 1.00 56.66 86 HIS A CA 1
ATOM 656 C C . HIS A 1 86 ? 16.946 -9.202 -4.482 1.00 56.66 86 HIS A C 1
ATOM 658 O O . HIS A 1 86 ? 18.033 -8.663 -4.282 1.00 56.66 86 HIS A O 1
ATOM 664 N N . LYS A 1 87 ? 16.124 -8.814 -5.453 1.00 55.41 87 LYS A N 1
ATOM 665 C CA . LYS A 1 87 ? 16.341 -7.607 -6.245 1.00 55.41 87 LYS A CA 1
ATOM 666 C C . LYS A 1 87 ? 15.610 -6.471 -5.552 1.00 55.41 87 LYS A C 1
ATOM 668 O O . LYS A 1 87 ? 14.440 -6.211 -5.822 1.00 55.41 87 LYS A O 1
ATOM 673 N N . PHE A 1 88 ? 16.296 -5.849 -4.605 1.00 50.97 88 PHE A N 1
ATOM 674 C CA . PHE A 1 88 ? 15.923 -4.518 -4.150 1.00 50.97 88 PHE A CA 1
ATOM 675 C C . PHE A 1 88 ? 16.415 -3.503 -5.189 1.00 50.97 88 PHE A C 1
ATOM 677 O O . PHE A 1 88 ? 17.361 -3.790 -5.926 1.00 50.97 88 PHE A O 1
ATOM 684 N N . LEU A 1 89 ? 15.723 -2.369 -5.292 1.00 49.19 89 LEU A N 1
ATOM 685 C CA . LEU A 1 89 ? 16.117 -1.263 -6.171 1.00 49.19 89 LEU A CA 1
ATOM 686 C C . LEU A 1 89 ? 17.556 -0.809 -5.912 1.00 49.19 89 LEU A C 1
ATOM 688 O O . LEU A 1 89 ? 17.954 -0.780 -4.725 1.00 49.19 89 LEU A O 1
#

Secondary structure (DSSP, 8-state):
--TGGGT--PPPPPPPPTTHHHHSS--SHHHHHHHHTHHHHHHHT-------SS----TT--------S--------SSPPTT------

Radius of gyration: 20.48 Å; Cα contacts (8 Å, |Δi|>4): 31; chains: 1; bounding box: 59×32×47 Å

Solvent-accessible surface area (backbone atoms only — not comparable to full-atom values): 6374 Å² total; per-residue (Å²): 141,65,57,81,87,65,74,57,83,76,78,82,83,75,80,63,59,83,69,56,49,75,32,66,78,52,82,44,76,66,11,38,53,43,62,79,37,42,69,57,60,56,53,71,68,50,73,67,76,83,84,67,96,64,87,81,84,51,94,90,61,79,92,76,83,85,85,85,83,87,88,75,64,80,81,71,71,98,59,58,60,93,94,50,74,79,80,72,133

Sequence (89 aa):
MCCSGGKVKLPELQLPPEPLKSLMPGTTPESQHFLDNIGKYNSCFQMTSFGMPAKVSDSGFMPTFRVQGQIYHRGGFLLPPSNEEHKFL

Mean predicted aligned error: 14.3 Å

Foldseek 3Di:
DDDPVPPDDDPDDDQDDPPVNVLCPCPDPNNVVCVVCVVVVVVVPQPDDPDDVDDPPDVPDDPDDDDDDDDGDPDDDPDDDPPDDDDDD

pLDDT: mean 75.17, std 14.58, range [49.19, 97.88]